Protein AF-A0AAQ3JPJ4-F1 (afdb_monomer)

Radius of gyration: 24.76 Å; Cα contacts (8 Å, |Δi|>4): 18; chains: 1; bounding box: 53×23×82 Å

Secondary structure (DSSP, 8-state):
-HHHHHHHHHHHHHHHHHHHHHHHHTT----HHHHHHHHHHHTTT--HHHHHHHHHHHSPPP-----GGGS-----------

Structure (mmCIF, N/CA/C/O backbone):
data_AF-A0AAQ3JPJ4-F1
#
_entry.id   AF-A0AAQ3JPJ4-F1
#
loop_
_atom_site.group_PDB
_atom_site.id
_atom_site.type_symbol
_atom_site.label_atom_id
_atom_site.label_alt_id
_atom_site.label_comp_id
_atom_site.label_asym_id
_atom_site.label_entity_id
_atom_site.label_seq_id
_atom_site.pdbx_PDB_ins_code
_atom_site.Cartn_x
_atom_site.Cartn_y
_atom_site.Cartn_z
_atom_site.occupancy
_atom_site.B_iso_or_equiv
_atom_site.auth_seq_id
_atom_site.auth_comp_id
_atom_site.auth_asym_id
_atom_site.auth_atom_id
_atom_site.pdbx_PDB_model_num
ATOM 1 N N . MET A 1 1 ? 16.173 -10.766 -19.274 1.00 67.38 1 MET A N 1
ATOM 2 C CA . MET A 1 1 ? 14.811 -10.544 -18.736 1.00 67.38 1 MET A CA 1
ATOM 3 C C . MET A 1 1 ? 14.799 -10.539 -17.206 1.00 67.38 1 MET A C 1
ATOM 5 O O . MET A 1 1 ? 14.090 -9.731 -16.631 1.00 67.38 1 MET A O 1
ATOM 9 N N . GLU A 1 2 ? 15.642 -11.339 -16.549 1.00 77.56 2 GLU A N 1
ATOM 10 C CA . GLU A 1 2 ? 15.766 -11.423 -15.080 1.00 77.56 2 GLU A CA 1
ATOM 11 C C . GLU A 1 2 ? 16.155 -10.093 -14.397 1.00 77.56 2 GLU A C 1
ATOM 13 O O . GLU A 1 2 ? 15.495 -9.665 -13.455 1.00 77.56 2 GLU A O 1
ATOM 18 N N . ALA A 1 3 ? 17.115 -9.349 -14.960 1.00 85.94 3 ALA A N 1
ATOM 19 C CA . ALA A 1 3 ? 17.514 -8.035 -14.438 1.00 85.94 3 ALA A CA 1
ATOM 20 C C . ALA A 1 3 ? 16.389 -6.975 -14.472 1.00 85.94 3 ALA A C 1
ATOM 22 O O . ALA A 1 3 ? 16.340 -6.092 -13.620 1.00 85.94 3 ALA A O 1
ATOM 23 N N . ALA A 1 4 ? 15.467 -7.061 -15.440 1.00 88.06 4 ALA A N 1
ATOM 24 C CA . ALA A 1 4 ? 14.335 -6.136 -15.526 1.00 88.06 4 ALA A CA 1
ATOM 25 C C . ALA A 1 4 ? 13.280 -6.434 -14.448 1.00 88.06 4 ALA A C 1
ATOM 27 O O . ALA A 1 4 ? 12.711 -5.508 -13.876 1.00 88.06 4 ALA A O 1
ATOM 28 N N . ALA A 1 5 ? 13.060 -7.716 -14.135 1.00 89.00 5 ALA A N 1
ATOM 29 C CA . ALA A 1 5 ? 12.168 -8.125 -13.054 1.00 89.00 5 ALA A CA 1
ATOM 30 C C . ALA A 1 5 ? 12.705 -7.683 -11.683 1.00 89.00 5 ALA A C 1
ATOM 32 O O . ALA A 1 5 ? 11.944 -7.188 -10.855 1.00 89.00 5 ALA A O 1
ATOM 33 N N . GLU A 1 6 ? 14.019 -7.783 -11.463 1.00 91.31 6 GLU A N 1
ATOM 34 C CA . GLU A 1 6 ? 14.648 -7.315 -10.223 1.00 91.31 6 GLU A CA 1
ATOM 35 C C . GLU A 1 6 ? 14.553 -5.790 -10.061 1.00 91.31 6 GLU A C 1
ATOM 37 O O . GLU A 1 6 ? 14.230 -5.295 -8.978 1.00 91.31 6 GLU A O 1
ATOM 42 N N . ALA A 1 7 ? 14.767 -5.034 -11.143 1.00 91.56 7 ALA A N 1
ATOM 43 C CA . ALA A 1 7 ? 14.595 -3.583 -11.138 1.00 91.56 7 ALA A CA 1
ATOM 44 C C . ALA A 1 7 ? 13.140 -3.178 -10.841 1.00 91.56 7 ALA A C 1
ATOM 46 O O . ALA A 1 7 ? 12.905 -2.281 -10.030 1.00 91.56 7 ALA A O 1
ATOM 47 N N . ALA A 1 8 ? 12.164 -3.871 -11.437 1.00 91.62 8 ALA A N 1
ATOM 48 C CA . ALA A 1 8 ? 10.745 -3.639 -11.174 1.00 91.62 8 ALA A CA 1
ATOM 49 C C . ALA A 1 8 ? 10.366 -3.957 -9.717 1.00 91.62 8 ALA A C 1
ATOM 51 O O . ALA A 1 8 ? 9.670 -3.170 -9.078 1.00 91.62 8 ALA A O 1
ATOM 52 N N . ALA A 1 9 ? 10.869 -5.064 -9.162 1.00 91.56 9 ALA A N 1
ATOM 53 C CA . ALA A 1 9 ? 10.633 -5.432 -7.766 1.00 91.56 9 ALA A CA 1
ATOM 54 C C . ALA A 1 9 ? 11.218 -4.399 -6.788 1.00 91.56 9 ALA A C 1
ATOM 56 O O . ALA A 1 9 ? 10.580 -4.055 -5.791 1.00 91.56 9 ALA A O 1
ATOM 57 N N . ARG A 1 10 ? 12.411 -3.867 -7.086 1.00 93.56 10 ARG A N 1
ATOM 58 C CA . ARG A 1 10 ? 13.034 -2.799 -6.293 1.00 93.56 10 ARG A CA 1
ATOM 59 C C . ARG A 1 10 ? 12.206 -1.517 -6.338 1.00 93.56 10 ARG A C 1
ATOM 61 O O . ARG A 1 10 ? 11.868 -0.994 -5.282 1.00 93.56 10 ARG A O 1
ATOM 68 N N . SER A 1 11 ? 11.805 -1.090 -7.535 1.00 94.88 11 SER A N 1
ATOM 69 C CA . SER A 1 11 ? 10.975 0.103 -7.717 1.00 94.88 11 SER A CA 1
ATOM 70 C C . SER A 1 11 ? 9.634 -0.016 -6.987 1.00 94.88 11 SER A C 1
ATOM 72 O O . SER A 1 11 ? 9.250 0.906 -6.273 1.00 94.88 11 SER A O 1
ATOM 74 N N . ALA A 1 12 ? 8.961 -1.169 -7.071 1.00 93.31 12 ALA A N 1
ATOM 75 C CA . ALA A 1 12 ? 7.706 -1.405 -6.358 1.00 93.31 12 ALA A CA 1
ATOM 76 C C . ALA A 1 12 ? 7.871 -1.296 -4.833 1.00 93.31 12 ALA A C 1
ATOM 78 O O . ALA A 1 12 ? 7.023 -0.715 -4.153 1.00 93.31 12 ALA A O 1
ATOM 79 N N . LYS A 1 13 ? 8.980 -1.816 -4.289 1.00 94.06 13 LYS A N 1
ATOM 80 C CA . LYS A 1 13 ? 9.297 -1.688 -2.864 1.00 94.06 13 LYS A CA 1
ATOM 81 C C . LYS A 1 13 ? 9.510 -0.225 -2.468 1.00 94.06 13 LYS A C 1
ATOM 83 O O . LYS A 1 13 ? 8.943 0.210 -1.472 1.00 94.06 13 LYS A O 1
ATOM 88 N N . GLU A 1 14 ? 10.276 0.532 -3.250 1.00 96.06 14 GLU A N 1
ATOM 89 C CA . GLU A 1 14 ? 10.525 1.957 -2.994 1.00 96.06 14 GLU A CA 1
ATOM 90 C C . GLU A 1 14 ? 9.227 2.776 -3.038 1.00 96.06 14 GLU A C 1
ATOM 92 O O . GLU A 1 14 ? 8.988 3.606 -2.160 1.00 96.06 14 GLU A O 1
ATOM 97 N N . THR A 1 15 ? 8.343 2.498 -4.001 1.00 95.75 15 THR A N 1
ATOM 98 C CA . THR A 1 15 ? 7.015 3.122 -4.077 1.00 95.75 15 THR A CA 1
ATOM 99 C C . THR A 1 15 ? 6.169 2.806 -2.845 1.00 95.75 15 THR A C 1
ATOM 101 O O . THR A 1 15 ? 5.565 3.715 -2.274 1.00 95.75 15 THR A O 1
ATOM 104 N N . LEU A 1 16 ? 6.146 1.546 -2.397 1.00 96.50 16 LEU A N 1
ATOM 105 C CA . LEU A 1 16 ? 5.417 1.152 -1.190 1.00 96.50 16 LEU A CA 1
ATOM 106 C C . LEU A 1 16 ? 5.971 1.854 0.060 1.00 96.50 16 LEU A C 1
ATOM 108 O O . LEU A 1 16 ? 5.203 2.312 0.904 1.00 96.50 16 LEU A O 1
ATOM 112 N N . GLU A 1 17 ? 7.296 1.963 0.186 1.00 96.38 17 GLU A N 1
ATOM 113 C CA . GLU A 1 17 ? 7.926 2.650 1.318 1.00 96.38 17 GLU A CA 1
ATOM 114 C C . GLU A 1 17 ? 7.632 4.151 1.329 1.00 96.38 17 GLU A C 1
ATOM 116 O O . GLU A 1 17 ? 7.410 4.716 2.401 1.00 96.38 17 GLU A O 1
ATOM 121 N N . LEU A 1 18 ? 7.585 4.795 0.161 1.00 97.00 18 LEU A N 1
ATOM 122 C CA . LEU A 1 18 ? 7.183 6.195 0.049 1.00 97.00 18 LEU A CA 1
ATOM 123 C C . LEU A 1 18 ? 5.710 6.385 0.435 1.00 97.00 18 LEU A C 1
ATOM 125 O O . LEU A 1 18 ? 5.392 7.261 1.238 1.00 97.00 18 LEU A O 1
ATOM 129 N N . ALA A 1 19 ? 4.819 5.532 -0.076 1.00 95.38 19 ALA A N 1
ATOM 130 C CA . ALA A 1 19 ? 3.400 5.568 0.270 1.00 95.38 19 ALA A CA 1
ATOM 131 C C . ALA A 1 19 ? 3.174 5.375 1.781 1.00 95.38 19 ALA A C 1
ATOM 133 O O . ALA A 1 19 ? 2.345 6.061 2.375 1.00 95.38 19 ALA A O 1
ATOM 134 N N . PHE A 1 20 ? 3.953 4.501 2.424 1.00 96.19 20 PHE A N 1
ATOM 135 C CA . PHE A 1 20 ? 3.896 4.296 3.873 1.00 96.19 20 PHE A CA 1
ATOM 136 C C . PHE A 1 20 ? 4.383 5.518 4.668 1.00 96.19 20 PHE A C 1
ATOM 138 O O . PHE A 1 20 ? 3.840 5.854 5.716 1.00 96.19 20 PHE A O 1
ATOM 145 N N . GLN A 1 21 ? 5.397 6.233 4.179 1.00 96.69 21 GLN A N 1
ATOM 146 C CA . GLN A 1 21 ? 5.809 7.493 4.806 1.00 96.69 21 GLN A CA 1
ATOM 147 C C . GLN A 1 21 ? 4.697 8.541 4.719 1.00 96.69 21 GLN A C 1
ATOM 149 O O . GLN A 1 21 ? 4.406 9.205 5.712 1.00 96.69 21 GLN A O 1
ATOM 154 N N . MET A 1 22 ? 4.027 8.642 3.567 1.00 96.38 22 MET A N 1
ATOM 155 C CA . MET A 1 22 ? 2.875 9.530 3.399 1.00 96.38 22 MET A CA 1
ATOM 156 C C . MET A 1 22 ? 1.727 9.157 4.345 1.00 96.38 22 MET A C 1
ATOM 158 O O . MET A 1 22 ? 1.151 10.040 4.976 1.00 96.38 22 MET A O 1
ATOM 162 N N . SER A 1 23 ? 1.422 7.864 4.499 1.00 93.19 23 SER A N 1
ATOM 163 C CA . SER A 1 23 ? 0.344 7.397 5.381 1.00 93.19 23 SER A CA 1
ATOM 164 C C . SER A 1 23 ? 0.598 7.730 6.855 1.00 93.19 23 SER A C 1
ATOM 166 O O . SER A 1 23 ? -0.350 8.036 7.579 1.00 93.19 23 SER A O 1
ATOM 168 N N . ASN A 1 24 ? 1.865 7.709 7.284 1.00 93.62 24 ASN A N 1
ATOM 169 C CA . ASN A 1 24 ? 2.276 8.090 8.636 1.00 93.62 24 ASN A CA 1
ATOM 170 C C . ASN A 1 24 ? 2.194 9.601 8.865 1.00 93.62 24 ASN A C 1
ATOM 172 O O . ASN A 1 24 ? 1.750 10.021 9.926 1.00 93.62 24 ASN A O 1
ATOM 176 N N . ILE A 1 25 ? 2.583 10.413 7.875 1.00 95.88 25 ILE A N 1
ATOM 177 C CA . ILE A 1 25 ? 2.446 11.879 7.942 1.00 95.88 25 ILE A CA 1
ATOM 178 C C . ILE A 1 25 ? 0.973 12.279 8.081 1.00 95.88 25 ILE A C 1
ATOM 180 O O . ILE A 1 25 ? 0.653 13.227 8.787 1.00 95.88 25 ILE A O 1
ATOM 184 N N . LEU A 1 26 ? 0.083 11.545 7.413 1.00 93.00 26 LEU A N 1
ATOM 185 C CA . LEU A 1 26 ? -1.364 11.746 7.475 1.00 93.00 26 LEU A CA 1
ATOM 186 C C . LEU A 1 26 ? -2.028 11.055 8.678 1.00 93.00 26 LEU A C 1
ATOM 188 O O . LEU A 1 26 ? -3.251 11.043 8.758 1.00 93.00 26 LEU A O 1
ATOM 192 N N . GLU A 1 27 ? -1.242 10.437 9.568 1.00 89.81 27 GLU A N 1
ATOM 193 C CA . GLU A 1 27 ? -1.706 9.741 10.777 1.00 89.81 27 GLU A CA 1
ATOM 194 C C . GLU A 1 27 ? -2.839 8.726 10.525 1.00 89.81 27 GLU A C 1
ATOM 196 O O . GLU A 1 27 ? -3.667 8.449 11.386 1.00 89.81 27 GLU A O 1
ATOM 201 N N . THR A 1 28 ? -2.853 8.104 9.342 1.00 88.69 28 THR A N 1
ATOM 202 C CA . THR A 1 28 ? -3.908 7.154 8.930 1.00 88.69 28 THR A CA 1
ATOM 203 C C . THR A 1 28 ? -3.899 5.840 9.714 1.00 88.69 28 THR A C 1
ATOM 205 O O . THR A 1 28 ? -4.816 5.035 9.575 1.00 88.69 28 THR A O 1
ATOM 208 N N . SER A 1 29 ? -2.874 5.604 10.542 1.00 88.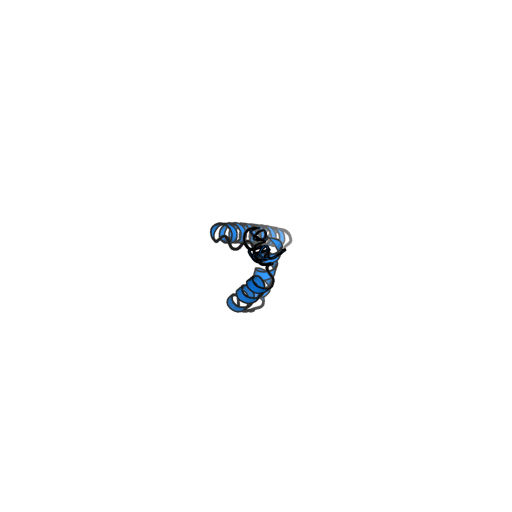12 29 SER A N 1
ATOM 209 C CA . SER A 1 29 ? -2.693 4.401 11.372 1.00 88.12 29 SER A CA 1
ATOM 210 C C . SER A 1 29 ? -2.656 3.065 10.605 1.00 88.12 29 SER A C 1
ATOM 212 O O . SER A 1 29 ? -2.868 2.007 11.190 1.00 88.12 29 SER A O 1
ATOM 214 N N . LEU A 1 30 ? -2.345 3.091 9.304 1.00 90.31 30 LEU A N 1
ATOM 215 C CA . LEU A 1 30 ? -2.266 1.887 8.470 1.00 90.31 30 LEU A CA 1
ATOM 216 C C . LEU A 1 30 ? -0.899 1.213 8.573 1.00 90.31 30 LEU A C 1
AT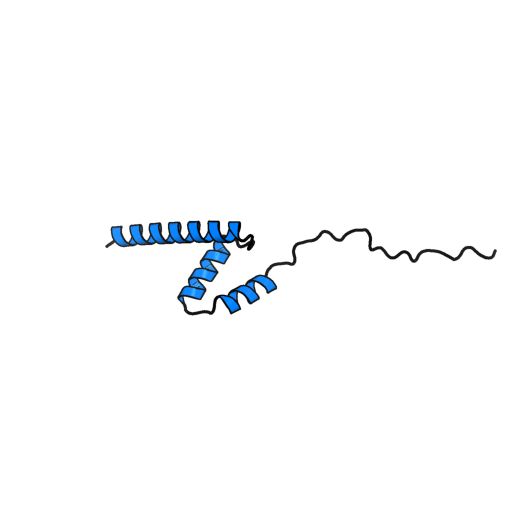OM 218 O O . LEU A 1 30 ? 0.138 1.861 8.440 1.00 90.31 30 LEU A O 1
ATOM 222 N N . ASP A 1 31 ? -0.885 -0.107 8.731 1.00 92.25 31 ASP A N 1
ATOM 223 C CA . ASP A 1 31 ? 0.334 -0.903 8.634 1.00 92.25 31 ASP A CA 1
ATOM 224 C C . ASP A 1 31 ? 0.745 -1.150 7.165 1.00 92.25 31 ASP A C 1
ATOM 226 O O . ASP A 1 31 ? -0.050 -1.026 6.227 1.00 92.25 31 ASP A O 1
ATOM 230 N N . ARG A 1 32 ? 2.015 -1.525 6.943 1.00 93.19 32 ARG A N 1
ATOM 231 C CA . ARG A 1 32 ? 2.559 -1.745 5.586 1.00 93.19 32 ARG A CA 1
ATOM 232 C C . ARG A 1 32 ? 1.836 -2.849 4.816 1.00 93.19 32 ARG A C 1
ATOM 234 O O . ARG A 1 32 ? 1.793 -2.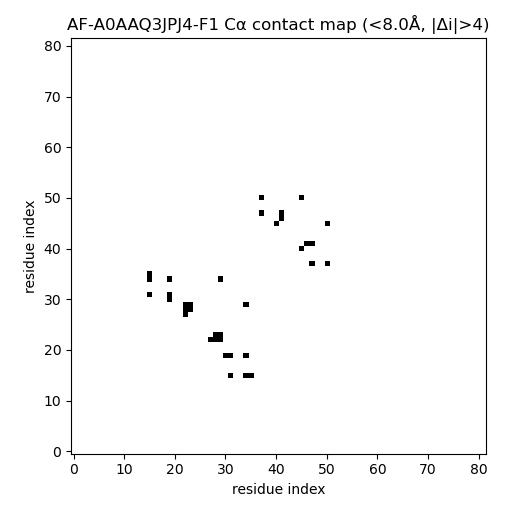787 3.589 1.00 93.19 32 ARG A O 1
ATOM 241 N N . HIS A 1 33 ? 1.324 -3.867 5.504 1.00 93.56 33 HIS A N 1
ATOM 242 C CA . HIS A 1 33 ? 0.649 -4.984 4.854 1.00 93.56 33 HIS A CA 1
ATOM 243 C C . HIS A 1 33 ? -0.728 -4.550 4.350 1.00 93.56 33 HIS A C 1
ATOM 245 O O . HIS A 1 33 ? -1.028 -4.730 3.169 1.00 93.56 33 HIS A O 1
ATOM 251 N N . THR A 1 34 ? -1.505 -3.882 5.203 1.00 92.50 34 THR A N 1
ATOM 252 C CA . THR A 1 34 ? -2.794 -3.276 4.854 1.00 92.50 34 THR A CA 1
ATOM 253 C C . THR A 1 34 ? -2.639 -2.282 3.709 1.00 92.50 34 THR A C 1
ATOM 255 O O . THR A 1 34 ? -3.351 -2.380 2.712 1.00 92.50 34 THR A O 1
ATOM 258 N N . LEU A 1 35 ? -1.655 -1.381 3.778 1.00 94.69 35 LEU A N 1
ATOM 259 C CA . LEU A 1 35 ? -1.387 -0.429 2.699 1.00 94.69 35 LEU A CA 1
ATOM 260 C C . LEU A 1 35 ? -1.043 -1.131 1.373 1.00 94.69 35 LEU A C 1
ATOM 262 O O . LEU A 1 35 ? -1.562 -0.758 0.322 1.00 94.69 35 LEU A O 1
ATOM 266 N N . SER A 1 36 ? -0.213 -2.178 1.413 1.00 95.19 36 SER A N 1
ATOM 267 C CA . SER A 1 36 ? 0.118 -2.962 0.218 1.00 95.19 36 SER A CA 1
ATOM 268 C C . SER A 1 36 ? -1.108 -3.657 -0.378 1.00 95.19 36 SER A C 1
ATOM 270 O O . SER A 1 36 ? -1.216 -3.745 -1.603 1.00 95.19 36 SER A O 1
ATOM 272 N N . LEU A 1 37 ? -2.021 -4.151 0.462 1.00 94.31 37 LEU A N 1
ATOM 273 C CA . LEU A 1 37 ? -3.266 -4.762 0.011 1.00 94.31 37 LEU A CA 1
ATOM 274 C C . LEU A 1 37 ? -4.179 -3.720 -0.642 1.00 94.31 37 LEU A C 1
ATOM 276 O O . LEU A 1 37 ? -4.683 -3.960 -1.735 1.00 94.31 37 LEU A O 1
ATOM 280 N N . LEU A 1 38 ? -4.336 -2.548 -0.023 1.00 94.50 38 LEU A N 1
ATOM 281 C CA . LEU A 1 38 ? -5.130 -1.445 -0.568 1.00 94.50 38 LEU A CA 1
ATOM 282 C C . LEU A 1 38 ? -4.618 -0.999 -1.940 1.00 94.50 38 LEU A C 1
ATOM 284 O O . LEU A 1 38 ? -5.413 -0.856 -2.863 1.00 94.50 38 LEU A O 1
ATOM 288 N N . ILE A 1 39 ? -3.300 -0.871 -2.117 1.00 93.62 39 ILE A N 1
ATOM 289 C CA . ILE A 1 39 ? -2.699 -0.540 -3.418 1.00 93.62 39 ILE A CA 1
ATOM 290 C C . ILE A 1 39 ? -3.032 -1.614 -4.466 1.00 93.62 39 ILE A C 1
ATOM 292 O O . ILE A 1 39 ? -3.456 -1.282 -5.570 1.00 93.62 39 ILE A O 1
ATOM 296 N N . ALA A 1 40 ? -2.915 -2.900 -4.119 1.00 94.75 40 ALA A N 1
ATOM 297 C CA . ALA A 1 40 ? -3.234 -4.005 -5.026 1.00 94.75 40 ALA A CA 1
ATOM 298 C C . ALA A 1 40 ? -4.736 -4.117 -5.360 1.00 94.75 40 ALA A C 1
ATOM 300 O O . ALA A 1 40 ? -5.106 -4.688 -6.390 1.00 94.75 40 ALA A O 1
ATOM 301 N N . LEU A 1 41 ? -5.606 -3.623 -4.480 1.00 94.62 41 LEU A N 1
ATOM 302 C CA . LEU A 1 41 ? -7.047 -3.528 -4.702 1.00 94.62 41 LEU A CA 1
ATOM 303 C C . LEU A 1 41 ? -7.384 -2.336 -5.611 1.00 94.62 41 LEU A C 1
ATOM 305 O O . LEU A 1 41 ? -8.150 -2.501 -6.560 1.00 94.62 41 LEU A O 1
ATOM 309 N N . CYS A 1 42 ? -6.757 -1.179 -5.390 1.00 94.25 42 CYS A N 1
ATOM 310 C CA . CYS A 1 42 ? -6.881 -0.008 -6.260 1.00 94.25 42 CYS A CA 1
ATOM 311 C C . CYS A 1 42 ? -6.380 -0.290 -7.686 1.00 94.25 42 CYS A C 1
ATOM 313 O O . CYS A 1 42 ? -7.037 0.101 -8.646 1.00 94.25 42 CYS A O 1
ATOM 315 N N . ASP A 1 43 ? -5.276 -1.029 -7.842 1.00 93.00 43 ASP A N 1
ATOM 316 C CA . ASP A 1 43 ? -4.735 -1.438 -9.152 1.00 93.00 43 ASP A CA 1
ATOM 317 C C . ASP A 1 43 ? -5.727 -2.301 -9.96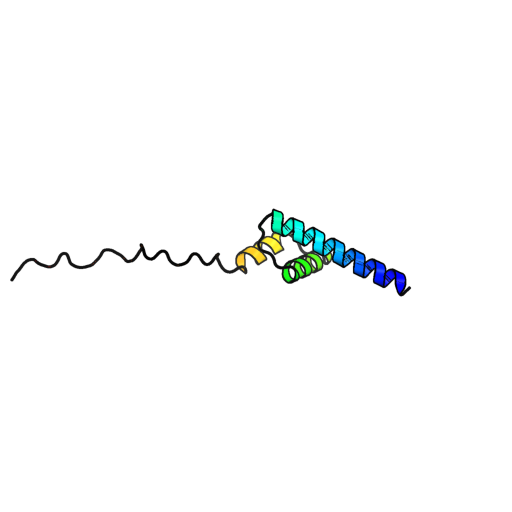1 1.00 93.00 43 ASP A C 1
ATOM 319 O O . ASP A 1 43 ? -5.754 -2.270 -11.189 1.00 93.00 43 ASP A O 1
ATOM 323 N N . ARG A 1 44 ? -6.629 -3.014 -9.272 1.00 94.88 44 ARG A N 1
ATOM 324 C CA . ARG A 1 44 ? -7.727 -3.786 -9.881 1.00 94.88 44 ARG A CA 1
ATOM 325 C C . ARG A 1 44 ? -8.967 -2.945 -10.215 1.00 94.88 44 ARG A C 1
ATOM 327 O O . ARG A 1 44 ? -9.967 -3.504 -10.660 1.00 94.88 44 ARG A O 1
ATOM 334 N N . GLY A 1 45 ? -8.920 -1.630 -10.007 1.00 94.31 45 GLY A N 1
ATOM 335 C CA . GLY A 1 45 ? -10.014 -0.703 -10.307 1.00 94.31 45 GLY A CA 1
ATOM 336 C C . GLY A 1 45 ? -11.045 -0.552 -9.189 1.00 94.31 45 GLY A C 1
ATOM 337 O O . GLY A 1 45 ? -12.142 -0.050 -9.436 1.00 94.31 45 GLY A O 1
ATOM 338 N N . LEU A 1 46 ? -10.731 -0.987 -7.965 1.00 94.81 46 LEU A N 1
ATOM 339 C CA . LEU A 1 46 ? -11.594 -0.727 -6.814 1.00 94.81 46 LEU A CA 1
ATOM 340 C C . LEU A 1 46 ? -11.500 0.741 -6.390 1.00 94.81 46 LEU A C 1
ATOM 342 O O . LEU A 1 46 ? -10.429 1.343 -6.428 1.00 94.81 46 LEU A O 1
ATOM 346 N N . ASN A 1 47 ? -12.635 1.306 -5.972 1.00 94.81 47 ASN A N 1
ATOM 347 C CA . ASN A 1 47 ? -12.703 2.704 -5.566 1.00 94.81 47 ASN A CA 1
ATOM 348 C C . ASN A 1 47 ? -11.942 2.928 -4.231 1.00 94.81 47 ASN A C 1
ATOM 350 O O . ASN A 1 47 ? -12.347 2.343 -3.218 1.00 94.81 47 ASN A O 1
ATOM 354 N N . PRO A 1 48 ? -10.913 3.802 -4.185 1.00 92.12 48 PRO A N 1
ATOM 355 C CA . PRO A 1 48 ? -10.214 4.152 -2.948 1.00 92.12 48 PRO A CA 1
ATOM 356 C C . PRO A 1 48 ? -11.123 4.753 -1.865 1.00 92.12 48 PRO A C 1
ATOM 358 O O . PRO A 1 48 ? -10.910 4.470 -0.688 1.00 92.12 48 PRO A O 1
ATOM 361 N N . GLU A 1 49 ? -12.158 5.525 -2.218 1.00 92.06 49 GLU A N 1
ATOM 362 C CA . GLU A 1 49 ? -13.079 6.104 -1.230 1.00 92.06 49 GLU A CA 1
ATOM 363 C C . GLU A 1 49 ? -13.890 5.023 -0.500 1.00 92.06 49 GLU A C 1
ATOM 365 O O . GLU A 1 49 ? -14.066 5.080 0.717 1.00 92.06 49 GLU A O 1
ATOM 370 N N . ALA A 1 50 ? -1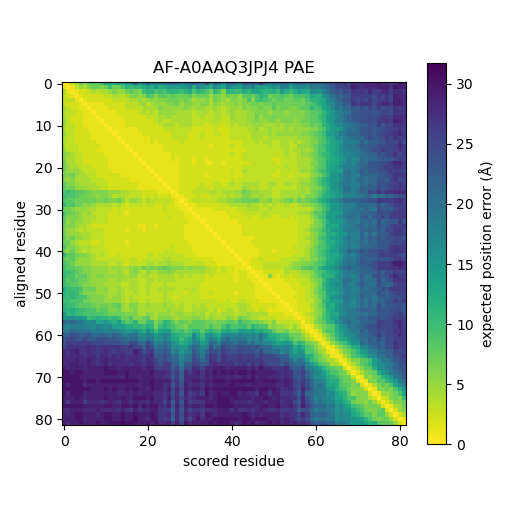4.345 3.998 -1.227 1.00 92.31 50 ALA A N 1
ATOM 371 C CA . ALA A 1 50 ? -15.072 2.873 -0.638 1.00 92.31 50 ALA A CA 1
ATOM 372 C C . ALA A 1 50 ? -14.162 2.019 0.259 1.00 92.31 50 ALA A C 1
ATOM 374 O O . ALA A 1 50 ? -14.580 1.568 1.326 1.00 92.31 50 ALA A O 1
ATOM 375 N N . LEU A 1 51 ? -12.904 1.824 -0.152 1.00 91.12 51 LEU A N 1
ATOM 376 C CA . LEU A 1 51 ? -11.903 1.127 0.654 1.00 91.12 51 LEU A CA 1
ATOM 377 C C . LEU A 1 51 ? -11.588 1.886 1.950 1.00 91.12 51 LEU A C 1
ATOM 379 O O . LEU A 1 51 ? -11.491 1.260 3.002 1.00 91.12 51 LEU A O 1
ATOM 383 N N . ALA A 1 52 ? -11.485 3.217 1.901 1.00 90.44 52 ALA A N 1
ATOM 384 C CA . ALA A 1 52 ? -11.249 4.041 3.086 1.00 90.44 52 ALA A CA 1
ATOM 385 C C . ALA A 1 52 ? -12.374 3.898 4.124 1.00 90.44 52 ALA A C 1
ATOM 387 O O . ALA A 1 52 ? -12.093 3.738 5.312 1.00 90.44 52 ALA A O 1
ATOM 388 N N . ALA A 1 53 ? -13.636 3.883 3.678 1.00 89.62 53 ALA A N 1
ATOM 389 C CA . ALA A 1 53 ? -14.780 3.656 4.559 1.00 89.62 53 ALA A CA 1
ATOM 390 C C . ALA A 1 53 ? -14.713 2.277 5.238 1.00 89.62 53 ALA A C 1
ATOM 392 O O . ALA A 1 53 ? -14.870 2.179 6.451 1.00 89.62 53 ALA A O 1
ATOM 393 N N . LEU A 1 54 ? -14.406 1.217 4.481 1.00 88.75 54 LEU A N 1
ATOM 394 C CA . LEU A 1 54 ? -14.268 -0.137 5.030 1.00 88.75 54 LEU A CA 1
ATOM 395 C C . LEU A 1 54 ? -13.142 -0.238 6.064 1.00 88.75 54 LEU A C 1
ATOM 397 O O . LEU A 1 54 ? -13.311 -0.877 7.096 1.00 88.75 54 LEU A O 1
ATOM 401 N N . VAL A 1 55 ? -11.996 0.390 5.801 1.00 88.25 55 VAL A N 1
ATOM 402 C CA . VAL A 1 55 ? -10.859 0.381 6.730 1.00 88.25 55 VAL A CA 1
ATOM 403 C C . VAL A 1 55 ? -11.188 1.134 8.021 1.00 88.25 55 VAL A C 1
ATOM 405 O O . VAL A 1 55 ? -10.811 0.673 9.095 1.00 88.25 55 VAL A O 1
ATOM 408 N N . GLY A 1 56 ? -11.931 2.241 7.937 1.00 84.38 56 GLY A N 1
ATOM 409 C CA . GLY A 1 56 ? -12.412 2.969 9.113 1.00 84.38 56 GLY A CA 1
ATOM 410 C C . GLY A 1 56 ? -13.357 2.144 9.993 1.00 84.38 56 GLY A C 1
ATOM 411 O O . GLY A 1 56 ? -13.229 2.181 11.211 1.00 84.38 56 GLY A O 1
ATOM 412 N N . GLU A 1 57 ? -14.249 1.360 9.385 1.00 83.44 57 GLU A N 1
ATOM 413 C CA . GLU A 1 57 ? -15.214 0.511 10.105 1.00 83.44 57 GLU A CA 1
ATOM 414 C C . GLU A 1 57 ? -14.577 -0.753 10.710 1.00 83.44 57 GLU A C 1
ATOM 416 O O . GLU A 1 57 ? -15.031 -1.257 11.737 1.00 83.44 57 GL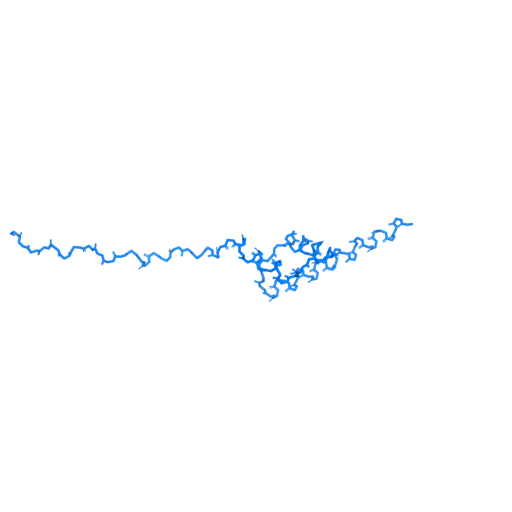U A O 1
ATOM 421 N N . LEU A 1 58 ? -13.539 -1.297 10.065 1.00 81.69 58 LEU A N 1
ATOM 422 C CA . LEU A 1 58 ? -12.832 -2.498 10.525 1.00 81.69 58 LEU A CA 1
ATOM 423 C C . LEU A 1 58 ? -11.742 -2.194 11.556 1.00 81.69 58 LEU A C 1
ATOM 425 O O . LEU A 1 58 ? -11.337 -3.097 12.295 1.00 81.69 58 LEU A O 1
ATOM 429 N N . SER A 1 59 ? -11.247 -0.956 11.596 1.00 75.31 59 SER A N 1
ATOM 430 C CA . SER A 1 59 ? -10.286 -0.544 12.610 1.00 75.31 59 SER A CA 1
ATOM 431 C C . SER A 1 59 ? -10.977 -0.546 13.974 1.00 75.31 59 SER A C 1
ATOM 433 O O . SER A 1 59 ? -12.040 0.066 14.118 1.00 75.31 59 SER A O 1
ATOM 435 N N . PRO A 1 60 ? -10.427 -1.239 14.988 1.00 67.75 60 PRO A N 1
ATOM 436 C CA . PRO A 1 60 ? -10.991 -1.170 16.323 1.00 67.75 60 PRO A CA 1
ATOM 437 C C . PRO A 1 60 ? -11.063 0.303 16.745 1.00 67.75 60 PRO A C 1
ATOM 439 O O . PRO A 1 60 ? -10.125 1.057 16.460 1.00 67.75 60 PRO A O 1
ATOM 442 N N . PRO A 1 61 ? -12.147 0.731 17.423 1.00 61.59 61 PRO A N 1
ATOM 443 C CA . PRO A 1 61 ? -12.197 2.081 17.958 1.00 61.59 61 PRO A CA 1
ATOM 444 C C . PRO A 1 61 ? -10.920 2.301 18.773 1.00 61.59 61 PRO A C 1
ATOM 446 O O . PRO A 1 61 ? -10.496 1.359 19.462 1.00 61.59 61 PRO A O 1
ATOM 449 N N . PRO A 1 62 ? -10.286 3.490 18.687 1.00 60.06 62 PRO A N 1
ATOM 450 C CA . PRO A 1 62 ? -9.124 3.778 19.509 1.00 60.06 62 PRO A CA 1
ATOM 451 C C . PRO A 1 62 ? -9.516 3.398 20.927 1.00 60.06 62 PRO A C 1
ATOM 453 O O . PRO A 1 62 ? -10.563 3.832 21.413 1.00 60.06 62 PRO A O 1
ATOM 456 N N . THR A 1 63 ? -8.763 2.476 21.524 1.00 55.22 63 THR A N 1
ATOM 457 C CA . THR A 1 63 ? -9.032 1.958 22.859 1.00 55.22 63 THR A CA 1
ATOM 458 C C . THR A 1 63 ? -8.813 3.102 23.835 1.00 55.22 63 THR A C 1
ATOM 460 O O . THR A 1 63 ? -7.757 3.211 24.453 1.00 55.22 63 THR A O 1
ATOM 463 N N . THR A 1 64 ? -9.783 4.005 23.929 1.00 57.28 64 THR A N 1
ATOM 464 C CA . THR A 1 64 ? -9.898 4.956 25.014 1.00 57.28 64 THR A CA 1
ATOM 465 C C . THR A 1 64 ? -10.097 4.074 26.237 1.00 57.28 64 THR A C 1
ATOM 467 O O . THR A 1 64 ? -11.107 3.359 26.294 1.00 57.28 64 THR A O 1
ATOM 470 N N . PRO A 1 65 ? -9.128 4.003 27.168 1.00 67.38 65 PRO A N 1
ATOM 471 C CA . PRO A 1 65 ? -9.366 3.300 28.417 1.00 67.38 65 PRO A CA 1
ATOM 472 C C . PRO A 1 65 ? -10.658 3.873 29.011 1.00 67.38 65 PRO A C 1
ATOM 474 O O . PRO A 1 65 ? -10.848 5.089 28.939 1.00 67.38 65 PRO A O 1
ATOM 477 N N . PRO A 1 66 ? -11.578 3.037 29.522 1.00 60.28 66 PRO A N 1
ATOM 478 C CA . PRO A 1 66 ? -12.801 3.545 30.119 1.00 60.28 66 PRO A CA 1
ATOM 479 C C . PRO A 1 66 ? -12.403 4.518 31.224 1.00 60.28 66 PRO A C 1
ATOM 481 O O . PRO A 1 66 ? -11.771 4.121 32.204 1.00 60.28 66 PRO A O 1
ATOM 484 N N . ASP A 1 67 ? -12.728 5.794 31.033 1.00 58.53 67 ASP A N 1
ATOM 485 C CA . ASP A 1 67 ? -12.586 6.814 32.059 1.00 58.53 67 ASP A CA 1
ATOM 486 C C . ASP A 1 67 ? -13.344 6.308 33.300 1.00 58.53 67 ASP A C 1
ATOM 488 O O . ASP A 1 67 ? -14.560 6.093 33.229 1.00 58.53 67 ASP A O 1
ATOM 492 N N . PRO A 1 68 ? -12.681 6.068 34.447 1.00 62.00 68 PRO A N 1
ATOM 493 C CA . PRO A 1 68 ? -13.341 5.502 35.624 1.00 62.00 68 PRO A CA 1
ATOM 494 C C . PRO A 1 68 ? -14.377 6.452 36.260 1.00 62.00 68 PRO A C 1
ATOM 496 O O . PRO A 1 68 ? -15.033 6.092 37.238 1.00 62.00 68 PRO A O 1
ATOM 499 N N . SER A 1 69 ? -14.568 7.660 35.722 1.00 49.69 69 SER A N 1
ATOM 500 C CA . SER A 1 69 ? -15.408 8.706 36.312 1.00 49.69 69 SER A CA 1
ATOM 501 C C . SER A 1 69 ? -16.906 8.624 36.003 1.00 49.69 69 SER A C 1
ATOM 503 O O . SER A 1 69 ? -17.650 9.475 36.482 1.00 49.69 69 SER A O 1
ATOM 505 N N . THR A 1 70 ? -17.402 7.612 35.283 1.00 58.03 70 THR A N 1
ATOM 506 C CA . THR A 1 70 ? -18.857 7.446 35.048 1.00 58.03 70 THR A CA 1
ATOM 507 C C . THR A 1 70 ? -19.510 6.334 35.871 1.00 58.03 70 THR A C 1
ATOM 509 O O . THR A 1 70 ? -20.604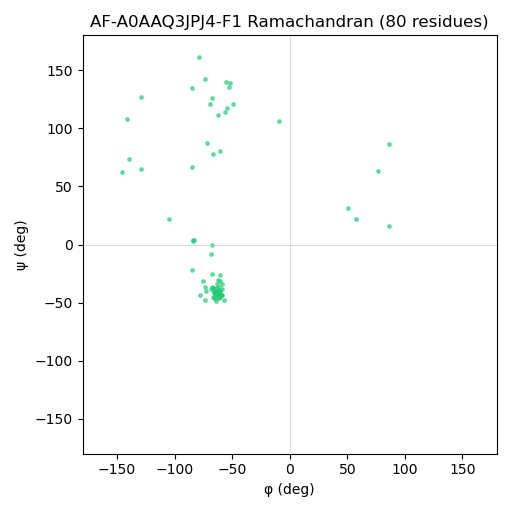 5.876 35.539 1.00 58.03 70 THR A O 1
ATOM 512 N N . THR A 1 71 ? -18.904 5.933 36.997 1.00 53.94 71 THR A N 1
ATOM 513 C CA . THR A 1 71 ? -19.638 5.172 38.023 1.00 53.94 71 THR A CA 1
ATOM 514 C C . THR A 1 71 ? -20.613 6.110 38.724 1.00 53.94 71 THR A C 1
ATOM 516 O O . THR A 1 71 ? -20.298 6.763 39.713 1.00 53.94 71 THR A O 1
ATOM 519 N N . VAL A 1 72 ? -21.794 6.199 38.121 1.00 55.91 72 VAL A N 1
ATOM 520 C CA . VAL A 1 72 ? -23.077 6.634 38.665 1.00 55.91 72 VAL A CA 1
ATOM 521 C C . VAL A 1 72 ? -23.060 6.814 40.190 1.00 55.91 72 VAL A C 1
ATOM 523 O O . VAL A 1 72 ? -23.126 5.861 40.967 1.00 55.91 72 VAL A O 1
ATOM 526 N N . THR A 1 73 ? -23.060 8.080 40.604 1.00 52.03 73 THR A N 1
ATOM 527 C CA . THR A 1 73 ? -23.490 8.553 41.921 1.00 52.03 73 THR A CA 1
ATOM 528 C C . THR A 1 73 ? -24.966 8.199 42.129 1.00 52.03 73 THR A C 1
ATOM 530 O O . THR A 1 73 ? -25.846 9.028 41.940 1.00 52.03 73 THR A O 1
ATOM 533 N N . LEU A 1 74 ? -25.258 6.958 42.510 1.00 57.84 74 LEU A N 1
ATOM 534 C CA . LEU A 1 74 ? -26.527 6.550 43.120 1.00 57.84 74 LEU A CA 1
ATOM 535 C C . LEU A 1 74 ? -26.206 5.553 44.231 1.00 57.84 74 LEU A C 1
ATOM 537 O O . LEU A 1 74 ? -26.394 4.346 44.108 1.00 57.84 74 LEU A O 1
ATOM 541 N N . SER A 1 75 ? -25.673 6.053 45.342 1.00 52.38 75 SER A N 1
ATOM 542 C CA . SER A 1 75 ? -25.607 5.279 46.577 1.00 52.38 75 SER A CA 1
ATOM 543 C C . SER A 1 75 ? -25.884 6.170 47.781 1.00 52.38 75 SER A C 1
ATOM 545 O O . SER A 1 75 ? -25.065 6.981 48.193 1.00 52.38 75 SER A O 1
ATOM 547 N N . HIS A 1 76 ? -27.075 5.936 48.338 1.00 54.00 76 HIS A N 1
ATOM 548 C CA . HIS A 1 76 ? -27.434 6.105 49.743 1.00 54.00 76 HIS A CA 1
ATOM 549 C C . HIS A 1 76 ? -27.678 7.521 50.289 1.00 54.00 76 HIS A C 1
ATOM 551 O O . HIS A 1 76 ? -27.114 7.934 51.296 1.00 54.00 76 HIS A O 1
ATOM 557 N N . SER A 1 77 ? -28.702 8.188 49.747 1.00 55.31 77 SER A N 1
ATOM 558 C CA . SER A 1 77 ? -29.586 9.030 50.571 1.00 55.31 77 SER A CA 1
ATOM 559 C C . SER A 1 77 ? -30.697 8.166 51.193 1.00 55.31 77 SER A C 1
ATOM 561 O O . SER A 1 77 ? -31.856 8.267 50.812 1.00 55.31 77 SER A O 1
ATOM 563 N N . LEU A 1 78 ? -30.342 7.255 52.107 1.00 60.03 78 LEU A N 1
ATOM 564 C CA . LEU A 1 78 ? -31.290 6.481 52.928 1.00 60.03 78 LEU A CA 1
ATOM 565 C C . LEU A 1 78 ? -30.687 6.226 54.322 1.00 60.03 78 LEU A C 1
ATOM 567 O O . LEU A 1 78 ? -30.458 5.095 54.726 1.00 60.03 78 LEU A O 1
ATOM 571 N N . SER A 1 79 ? -30.432 7.306 55.063 1.00 51.34 79 SER A N 1
ATOM 572 C CA . SER A 1 79 ? -30.261 7.272 56.526 1.00 51.34 79 SER A CA 1
ATOM 573 C C . SER A 1 79 ? -31.165 8.327 57.155 1.00 51.34 79 SER A C 1
ATOM 575 O O . SER A 1 79 ? -30.720 9.327 57.713 1.00 51.34 79 SER A O 1
ATOM 577 N N . ARG A 1 80 ? -32.478 8.132 57.018 1.00 61.22 80 ARG A N 1
ATOM 578 C CA . ARG A 1 80 ? -33.466 8.727 57.921 1.00 61.22 80 ARG A CA 1
ATOM 579 C C . ARG A 1 80 ? -34.391 7.612 58.393 1.00 61.22 80 ARG A C 1
ATOM 581 O O . ARG A 1 80 ? -34.971 6.919 57.568 1.00 61.22 80 ARG A O 1
ATOM 588 N N . HIS A 1 81 ? -34.507 7.518 59.716 1.00 54.88 81 HIS A N 1
ATOM 589 C CA . HIS A 1 81 ? -35.366 6.637 60.516 1.00 54.88 81 HIS A CA 1
ATOM 590 C C . HIS A 1 81 ? -34.822 5.241 60.842 1.00 54.88 81 HIS A C 1
ATOM 592 O O . HIS A 1 81 ? -35.209 4.247 60.234 1.00 54.88 81 HIS A O 1
ATOM 598 N N . ARG A 1 82 ? -34.055 5.169 61.934 1.00 53.69 82 ARG A N 1
ATOM 599 C CA . ARG A 1 82 ? -34.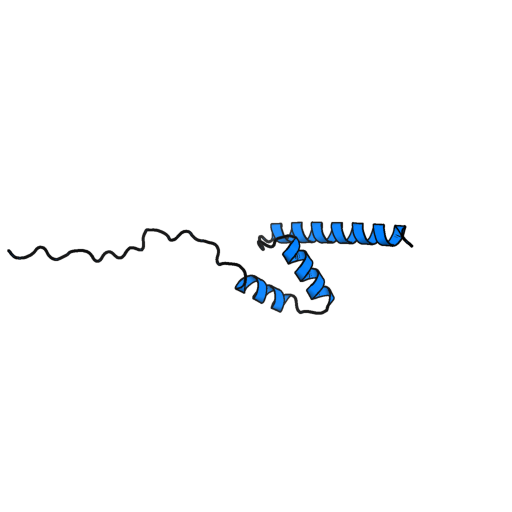529 4.517 63.162 1.00 53.69 82 ARG A CA 1
ATOM 600 C C . ARG A 1 82 ? -33.904 5.159 64.391 1.00 53.69 82 ARG A C 1
ATOM 602 O O . ARG A 1 82 ? -32.752 5.620 64.266 1.00 53.69 82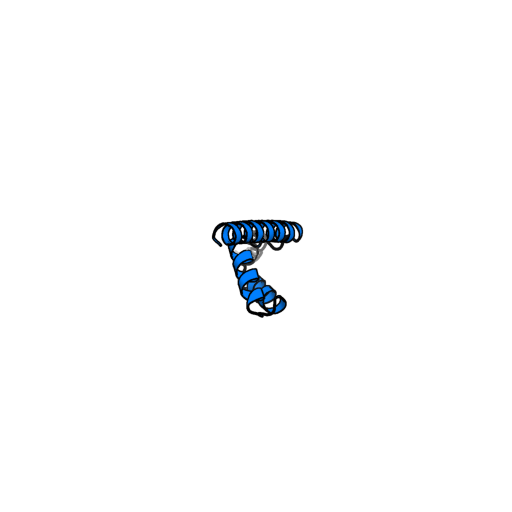 ARG A O 1
#

pLDDT: mean 81.93, std 16.17, range [49.69, 97.0]

InterPro domains:
  IPR022214 Mitotic-spindle organizing protein 1 [PF12554] (13-58)
  IPR022214 Mitotic-spindle organizing protein 1 [PTHR28520] (3-60)

Solvent-accessible surface area (backbone atoms only — not comparable to full-atom values): 5314 Å² total; per-residue (Å²): 116,68,70,58,53,53,52,50,54,49,50,53,50,53,51,51,53,51,53,49,54,53,39,58,78,67,65,66,81,71,51,72,68,61,50,52,50,52,51,59,41,40,76,72,70,46,60,64,71,62,52,52,54,52,52,60,72,68,44,74,73,79,82,69,72,79,70,80,83,73,74,73,92,78,81,80,97,74,90,79,90,131

Nearest PDB structures (foldseek):
  9eoj-assembly1_B  TM=9.891E-01  e=7.035E-02  Xenopus laevis
  6l7r-assembly1_B  TM=9.878E-01  e=1.601E-01  Thermochaetoides thermophila DSM 1495

Mean predicted aligned error: 11.94 Å

Foldseek 3Di:
DVVVVVVVVVVVVVVLVVVVVVCVVVVVPDDSVRSVVLVVCVVVVDDNVVVSVVCVVPPDDPCPPPPPPPPDPDDDPPPDDD

Organism: NCBI:txid4628

Sequence (82 aa):
MEAAAEAAARSAKETLELAFQMSNILETSLDRHTLSLLIALCDRGLNPEALAALVGELSPPPTTPPDPSTTVTLSHSLSRHR